Protein AF-A0A2N6UG00-F1 (afdb_monomer_lite)

Foldseek 3Di:
DQVLLCVVVVNDDCPCSVVLVVLLVVLFVVLQVVLQVQDPDGDPGDDPVCVVLSSQLSNVVVVVVVVCVVPDDDDDDPPPCPCPPSCVVPCVVSVVSGDPDPPPVDPDDDPPDD

Radius of gyration: 18.76 Å; chains: 1; bounding box: 50×26×62 Å

pLDDT: mean 81.76, std 20.27, range [35.19, 98.25]

Sequence (114 aa):
MLEQVKLLKGITDRAQDDLIKLIIADSESRILGYINAHKAEPLVDIPPDIEYILRDVAVVRFNRLNSEGANEDSEEGRAFKWKSGYLSEYEDILAGYFDPVEDLSKPGYLRVIF

Structure (mmCIF, N/CA/C/O backbone):
data_AF-A0A2N6UG00-F1
#
_entry.id   AF-A0A2N6UG00-F1
#
loop_
_atom_site.group_PDB
_atom_site.id
_atom_site.type_symbol
_atom_site.label_atom_id
_atom_site.label_alt_id
_atom_site.label_comp_id
_atom_site.label_asym_id
_atom_site.label_entity_id
_atom_site.label_seq_id
_atom_site.pdbx_PDB_ins_code
_atom_site.Cartn_x
_atom_site.Cartn_y
_atom_site.Cartn_z
_atom_site.occupancy
_atom_site.B_iso_or_equiv
_atom_site.auth_seq_id
_atom_site.auth_comp_id
_atom_site.auth_asym_id
_atom_site.auth_atom_id
_atom_site.pdbx_PDB_model_num
ATOM 1 N N . MET A 1 1 ? -9.992 -3.029 -1.304 1.00 95.75 1 MET A N 1
ATOM 2 C CA . MET A 1 1 ? -9.063 -2.440 -0.318 1.00 95.75 1 MET A CA 1
ATOM 3 C C . MET A 1 1 ? -9.711 -1.950 0.991 1.00 95.75 1 MET A C 1
ATOM 5 O O . MET A 1 1 ? -9.512 -2.613 1.998 1.00 95.75 1 MET A O 1
ATOM 9 N N . LEU A 1 2 ? -10.493 -0.854 1.032 1.00 97.75 2 LEU A N 1
ATOM 10 C CA . LEU A 1 2 ? -11.022 -0.267 2.293 1.00 97.75 2 LEU A CA 1
ATOM 11 C C . LEU A 1 2 ? -11.690 -1.289 3.234 1.00 97.75 2 LEU A C 1
ATOM 13 O O . LEU A 1 2 ? -11.289 -1.419 4.388 1.00 97.75 2 LEU A O 1
ATOM 17 N N . GLU A 1 3 ? -12.657 -2.055 2.727 1.00 98.00 3 GLU A N 1
ATOM 18 C CA . GLU A 1 3 ? -13.382 -3.054 3.528 1.00 98.00 3 GLU A CA 1
ATOM 19 C C . GLU A 1 3 ? -12.472 -4.166 4.072 1.00 98.00 3 GLU A C 1
ATOM 21 O O . GLU A 1 3 ? -12.688 -4.660 5.173 1.00 98.00 3 GLU A O 1
ATOM 26 N N . GLN A 1 4 ? -11.411 -4.533 3.345 1.00 98.00 4 GLN A N 1
ATOM 27 C CA . GLN A 1 4 ? -10.448 -5.540 3.805 1.00 98.00 4 GLN A CA 1
ATOM 28 C C . GLN A 1 4 ? -9.620 -5.011 4.979 1.00 98.00 4 GLN A C 1
ATOM 30 O O . GLN A 1 4 ? -9.420 -5.725 5.959 1.00 98.00 4 GLN A O 1
ATOM 35 N N . VAL A 1 5 ? -9.170 -3.753 4.907 1.00 97.62 5 VAL A N 1
ATOM 36 C CA . VAL A 1 5 ? -8.452 -3.106 6.014 1.00 97.62 5 VAL A CA 1
ATOM 37 C C . VAL A 1 5 ? -9.365 -3.003 7.237 1.00 97.62 5 VAL A C 1
ATOM 39 O O . VAL A 1 5 ? -8.965 -3.396 8.329 1.00 97.62 5 VAL A O 1
ATOM 42 N N . LYS A 1 6 ? -10.619 -2.568 7.060 1.00 97.81 6 LYS A N 1
ATOM 43 C CA . LYS A 1 6 ? -11.610 -2.494 8.147 1.00 97.81 6 LYS A CA 1
ATOM 44 C C . LYS A 1 6 ? -11.857 -3.849 8.800 1.00 97.81 6 LYS A C 1
ATOM 46 O O . LYS A 1 6 ? -11.824 -3.942 10.027 1.00 97.81 6 LYS A O 1
ATOM 51 N N . LEU A 1 7 ? -12.017 -4.897 7.992 1.00 97.88 7 LEU A N 1
ATOM 52 C CA . LEU A 1 7 ? -12.191 -6.267 8.466 1.00 97.88 7 LEU A CA 1
ATOM 53 C C . LEU A 1 7 ? -11.003 -6.724 9.326 1.00 97.88 7 LEU A C 1
ATOM 55 O O . LEU A 1 7 ? -11.208 -7.207 10.436 1.00 97.88 7 LEU A O 1
ATOM 59 N N . LEU A 1 8 ? -9.767 -6.506 8.865 1.00 96.69 8 LEU A N 1
ATOM 60 C CA . LEU A 1 8 ? -8.549 -6.851 9.616 1.00 96.69 8 LEU A CA 1
ATOM 61 C C . LEU A 1 8 ? -8.382 -6.035 10.906 1.00 96.69 8 LEU A C 1
ATOM 63 O O . LEU A 1 8 ? -7.706 -6.471 11.839 1.00 96.69 8 LEU A O 1
ATOM 67 N N . LYS A 1 9 ? -8.982 -4.843 10.967 1.00 94.38 9 LYS A N 1
ATOM 68 C CA . LYS A 1 9 ? -8.951 -3.966 12.140 1.00 94.38 9 LYS A CA 1
ATOM 69 C C . LYS A 1 9 ? -10.139 -4.136 13.085 1.00 94.38 9 LYS A C 1
ATOM 71 O O . LYS A 1 9 ? -10.114 -3.535 14.155 1.00 94.38 9 LYS A O 1
ATOM 76 N N . GLY A 1 10 ? -11.139 -4.940 12.724 1.00 96.00 10 GLY A N 1
ATOM 77 C CA . GLY A 1 10 ? -12.376 -5.076 13.497 1.00 96.00 10 GLY A CA 1
ATOM 78 C C . GLY A 1 10 ? -13.225 -3.799 13.518 1.00 96.00 10 GLY A C 1
ATOM 79 O O . GLY A 1 10 ? -13.985 -3.590 14.458 1.00 96.00 10 GLY A O 1
ATOM 80 N N . ILE A 1 11 ? -13.084 -2.931 12.511 1.00 95.75 11 ILE A N 1
ATOM 81 C CA . ILE A 1 11 ? -13.825 -1.667 12.402 1.00 95.75 11 ILE A CA 1
ATOM 82 C C . ILE A 1 11 ? -15.126 -1.927 11.645 1.00 95.75 11 ILE A C 1
ATOM 84 O O . ILE A 1 11 ? -15.103 -2.313 10.477 1.00 95.75 11 ILE A O 1
ATOM 88 N N . THR A 1 12 ? -16.263 -1.688 12.295 1.00 96.50 12 THR A N 1
ATOM 89 C CA . THR A 1 12 ? -17.595 -1.926 11.709 1.00 96.50 12 THR A CA 1
ATOM 90 C C . THR A 1 12 ? -18.326 -0.647 11.310 1.00 96.50 12 THR A C 1
ATOM 92 O O . THR A 1 12 ? -19.259 -0.6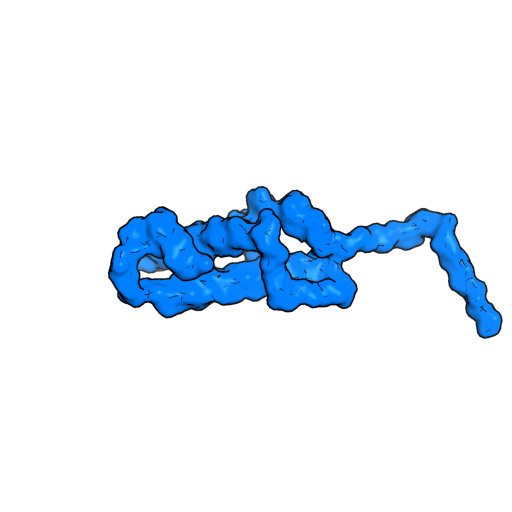98 10.511 1.00 96.50 12 THR A O 1
ATOM 95 N N . ASP A 1 13 ? -17.933 0.499 11.868 1.00 96.88 13 ASP A N 1
ATOM 96 C CA . ASP A 1 13 ? -18.511 1.803 11.542 1.00 96.88 13 ASP A CA 1
ATOM 97 C C . ASP A 1 13 ? -17.766 2.490 10.381 1.00 96.88 13 ASP A C 1
ATOM 99 O O . ASP A 1 13 ? -17.006 1.857 9.647 1.00 96.88 13 ASP A O 1
ATOM 103 N N . ARG A 1 14 ? -18.051 3.777 10.155 1.00 97.62 14 ARG A N 1
ATOM 104 C CA . ARG A 1 14 ? -17.454 4.594 9.085 1.00 97.62 14 ARG A CA 1
ATOM 105 C C . ARG A 1 14 ? -16.621 5.765 9.605 1.00 97.62 14 ARG A C 1
ATOM 107 O O . ARG A 1 14 ? -16.215 6.614 8.818 1.00 97.62 14 ARG A O 1
ATOM 114 N N . ALA A 1 15 ? -16.372 5.840 10.912 1.00 96.38 15 ALA A N 1
ATOM 115 C CA . ALA A 1 15 ? -15.755 7.003 11.549 1.00 96.38 15 ALA A CA 1
ATOM 116 C C . ALA A 1 15 ? -14.321 7.263 11.061 1.00 96.38 15 ALA A C 1
ATOM 118 O O . ALA A 1 15 ? -13.852 8.397 11.091 1.00 96.38 15 ALA A O 1
ATOM 119 N N . GLN A 1 16 ? -13.631 6.220 10.595 1.00 95.12 16 GLN A N 1
ATOM 120 C CA . GLN A 1 16 ? -12.239 6.284 10.146 1.00 95.12 16 GLN A CA 1
ATOM 121 C C . GLN A 1 16 ? -12.074 6.001 8.647 1.00 95.12 16 GLN A C 1
ATOM 123 O O . GLN A 1 16 ? -10.945 5.865 8.180 1.00 95.12 16 GLN A O 1
ATOM 128 N N . ASP A 1 17 ? -13.166 5.928 7.876 1.00 97.56 17 ASP A N 1
ATOM 129 C CA . ASP A 1 17 ? -13.112 5.558 6.455 1.00 97.56 17 ASP A CA 1
ATOM 130 C C . ASP A 1 17 ? -12.189 6.489 5.656 1.00 97.56 17 ASP A C 1
ATOM 132 O O . ASP A 1 17 ? -11.389 6.017 4.851 1.00 97.56 17 ASP A O 1
ATOM 136 N N . ASP A 1 18 ? -12.259 7.800 5.885 1.00 97.44 18 ASP A N 1
ATOM 137 C CA . ASP A 1 18 ? -11.457 8.769 5.130 1.00 97.44 18 ASP A CA 1
ATOM 138 C C . ASP A 1 18 ? -9.973 8.725 5.513 1.00 97.44 18 ASP A C 1
ATOM 140 O O . ASP A 1 18 ? -9.110 8.813 4.639 1.00 97.44 18 ASP A O 1
ATOM 144 N N . LEU A 1 19 ? -9.667 8.474 6.790 1.00 95.62 19 LEU A N 1
ATOM 145 C CA . LEU A 1 19 ? -8.297 8.224 7.238 1.00 95.62 19 LEU A CA 1
ATOM 146 C C . LEU A 1 19 ? -7.735 6.951 6.592 1.00 95.62 19 LEU A C 1
ATOM 148 O O . LEU A 1 19 ? -6.621 6.959 6.072 1.0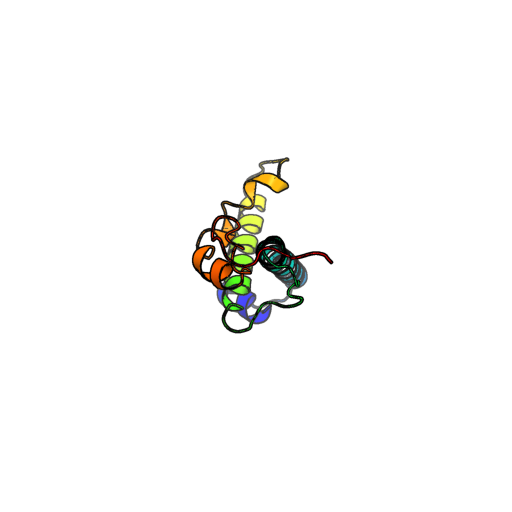0 95.62 19 LEU A O 1
ATOM 152 N N . ILE A 1 20 ? -8.505 5.860 6.593 1.00 96.94 20 ILE A N 1
ATOM 153 C CA . ILE A 1 20 ? -8.073 4.587 6.008 1.00 96.94 20 ILE A CA 1
ATOM 154 C C . ILE A 1 20 ? -7.865 4.737 4.496 1.00 96.94 20 ILE A C 1
ATOM 156 O O . ILE A 1 20 ? -6.852 4.270 3.978 1.00 96.94 20 ILE A O 1
ATOM 160 N N . LYS A 1 21 ? -8.765 5.429 3.783 1.00 98.25 21 LYS A N 1
ATOM 161 C CA . LYS A 1 21 ? -8.596 5.729 2.349 1.00 98.25 21 LYS A CA 1
ATOM 162 C C . LYS A 1 21 ? -7.324 6.528 2.078 1.00 98.25 21 LYS A C 1
ATOM 164 O O . LYS A 1 21 ? -6.593 6.180 1.156 1.00 98.25 21 LYS A O 1
ATOM 169 N N . LEU A 1 22 ? -7.040 7.555 2.881 1.00 96.62 22 LEU A N 1
ATOM 170 C CA . LEU A 1 22 ? -5.817 8.346 2.741 1.00 96.62 22 LEU A CA 1
ATOM 171 C C . LEU A 1 22 ? -4.568 7.481 2.955 1.00 96.62 22 LEU A C 1
ATOM 173 O O . LEU A 1 22 ? -3.629 7.538 2.167 1.00 96.62 22 LEU A O 1
ATOM 177 N N . ILE A 1 23 ? -4.575 6.625 3.980 1.00 95.19 23 ILE A N 1
ATOM 178 C CA . ILE A 1 23 ? -3.469 5.698 4.248 1.00 95.19 23 ILE A CA 1
ATOM 179 C C . ILE A 1 23 ? -3.268 4.730 3.082 1.00 95.19 23 ILE A C 1
ATOM 181 O O . ILE A 1 23 ? -2.122 4.480 2.710 1.00 95.19 23 ILE A O 1
ATOM 185 N N . ILE A 1 24 ? -4.346 4.198 2.500 1.00 97.44 24 ILE A N 1
ATOM 186 C CA . ILE A 1 24 ? -4.286 3.329 1.319 1.00 97.44 24 ILE A CA 1
ATOM 187 C C . ILE A 1 24 ? -3.648 4.082 0.145 1.00 97.44 24 ILE A C 1
ATOM 189 O O . ILE A 1 24 ? -2.625 3.628 -0.357 1.00 97.44 24 ILE A O 1
ATOM 193 N N . ALA A 1 25 ? -4.175 5.250 -0.231 1.00 97.12 25 ALA A N 1
ATOM 194 C CA . ALA A 1 25 ? -3.687 6.032 -1.373 1.00 97.12 25 ALA A CA 1
ATOM 195 C C . ALA A 1 25 ? -2.212 6.451 -1.226 1.00 97.12 25 ALA A C 1
ATOM 197 O O . ALA A 1 25 ? -1.413 6.342 -2.159 1.00 97.12 25 ALA A O 1
ATOM 198 N N . ASP A 1 26 ? -1.811 6.870 -0.024 1.00 94.56 26 ASP A N 1
ATOM 199 C CA . ASP A 1 26 ? -0.412 7.169 0.267 1.00 94.56 26 ASP A CA 1
ATOM 200 C C . ASP A 1 26 ? 0.467 5.915 0.160 1.00 94.56 26 ASP A C 1
ATOM 202 O O . ASP A 1 26 ? 1.617 6.001 -0.263 1.00 94.56 26 ASP A O 1
ATOM 206 N N . SER A 1 27 ? -0.023 4.762 0.631 1.00 94.81 27 SER A N 1
ATOM 207 C CA . SER A 1 27 ? 0.739 3.503 0.614 1.00 94.81 27 SER A CA 1
ATOM 208 C C . SER A 1 27 ? 0.930 3.011 -0.813 1.00 94.81 27 SER A C 1
ATOM 210 O O . SER A 1 27 ? 2.024 2.585 -1.164 1.00 94.81 27 SER A O 1
ATOM 212 N N . GLU A 1 28 ? -0.099 3.159 -1.641 1.00 96.69 28 GLU A N 1
ATOM 213 C CA . GLU A 1 28 ? -0.048 2.879 -3.069 1.00 96.69 28 GLU A CA 1
ATOM 214 C C . GLU A 1 28 ? 0.983 3.763 -3.768 1.00 96.69 28 GLU A C 1
ATOM 216 O O . GLU A 1 28 ? 1.923 3.251 -4.373 1.00 96.69 28 GLU A O 1
ATOM 221 N N . SER A 1 29 ? 0.895 5.082 -3.569 1.00 94.88 29 SER A N 1
ATOM 222 C CA . SER A 1 29 ? 1.855 6.045 -4.125 1.00 94.88 29 SER A CA 1
ATOM 223 C C . SER A 1 29 ? 3.300 5.719 -3.732 1.00 94.88 29 SER A C 1
ATOM 225 O O . SER A 1 29 ? 4.228 5.921 -4.512 1.00 94.8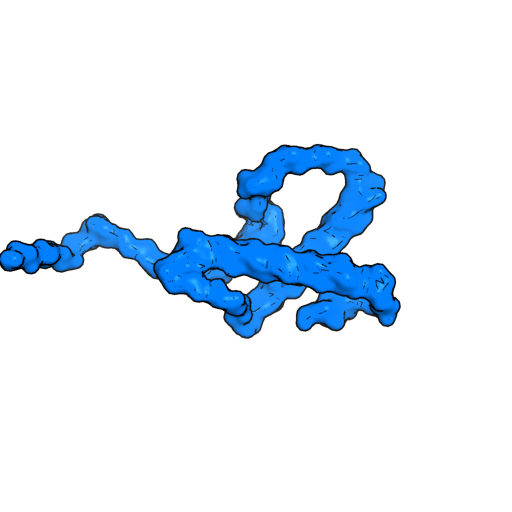8 29 SER A O 1
ATOM 227 N N . ARG A 1 30 ? 3.510 5.197 -2.519 1.00 91.25 30 ARG A N 1
ATOM 228 C CA . ARG A 1 30 ? 4.834 4.802 -2.018 1.00 91.25 30 ARG A CA 1
ATOM 229 C C . ARG A 1 30 ? 5.345 3.515 -2.649 1.00 91.25 30 ARG A C 1
ATOM 231 O O . ARG A 1 30 ? 6.517 3.473 -3.007 1.00 91.25 30 ARG A O 1
ATOM 238 N N . ILE A 1 31 ? 4.503 2.489 -2.772 1.00 94.75 31 ILE A N 1
ATOM 239 C CA . ILE A 1 31 ? 4.870 1.225 -3.427 1.00 94.75 31 ILE A CA 1
ATOM 240 C C . ILE A 1 31 ? 5.205 1.493 -4.895 1.00 94.75 31 ILE A C 1
ATOM 242 O O . ILE A 1 31 ? 6.276 1.105 -5.357 1.00 94.75 31 ILE A O 1
ATOM 246 N N . LEU A 1 32 ? 4.346 2.236 -5.598 1.00 95.75 32 LEU A N 1
ATOM 247 C CA . LEU A 1 32 ? 4.591 2.639 -6.981 1.00 95.75 32 LEU A CA 1
ATOM 248 C C . LEU A 1 32 ? 5.844 3.502 -7.098 1.00 95.75 32 LEU A C 1
ATOM 250 O O . LEU A 1 32 ? 6.670 3.247 -7.963 1.00 95.75 32 LEU A O 1
ATOM 254 N N . GLY A 1 33 ? 6.042 4.475 -6.206 1.00 93.62 33 GLY A N 1
ATOM 255 C CA . GLY A 1 33 ? 7.256 5.292 -6.186 1.00 93.62 33 GLY A CA 1
ATOM 256 C C . GLY A 1 33 ? 8.530 4.470 -5.977 1.00 93.62 33 GLY A C 1
ATOM 257 O O . GLY A 1 33 ? 9.543 4.747 -6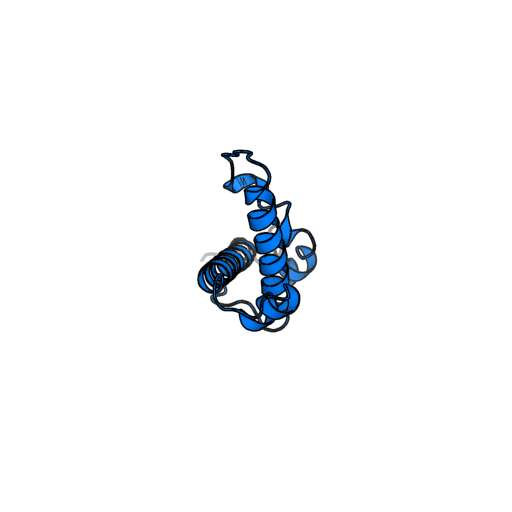.614 1.00 93.62 33 GLY A O 1
ATOM 258 N N . TYR A 1 34 ? 8.477 3.441 -5.127 1.00 92.62 34 TYR A N 1
ATOM 259 C CA . TYR A 1 34 ? 9.593 2.525 -4.901 1.00 92.62 34 TYR A CA 1
ATOM 260 C C . TYR A 1 34 ? 9.894 1.684 -6.144 1.00 92.62 34 TYR A C 1
ATOM 262 O O . TYR A 1 34 ? 11.037 1.662 -6.589 1.00 92.62 34 TYR A O 1
ATOM 270 N N . ILE A 1 35 ? 8.881 1.054 -6.747 1.00 93.75 35 ILE A N 1
ATOM 271 C CA . ILE A 1 35 ? 9.057 0.255 -7.968 1.00 93.75 35 ILE A CA 1
ATOM 27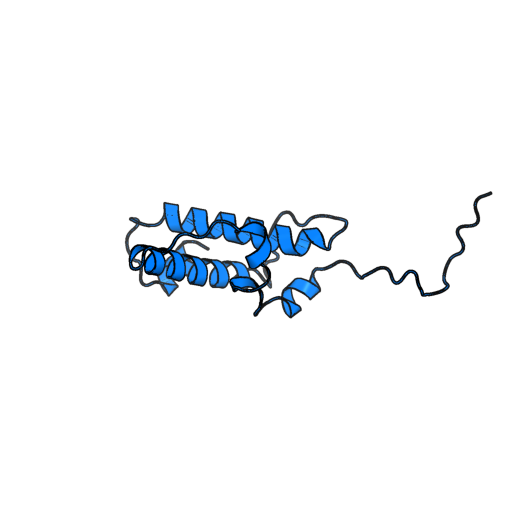2 C C . ILE A 1 35 ? 9.536 1.140 -9.125 1.00 93.75 35 ILE A C 1
ATOM 274 O O . ILE A 1 35 ? 10.533 0.834 -9.772 1.00 93.75 35 ILE A O 1
ATOM 278 N N . ASN A 1 36 ? 8.869 2.270 -9.358 1.00 94.56 36 ASN A N 1
ATOM 279 C CA . ASN A 1 36 ? 9.129 3.153 -10.495 1.00 94.56 36 ASN A CA 1
ATOM 280 C C . ASN A 1 36 ? 10.485 3.859 -10.416 1.00 94.56 36 ASN A C 1
ATOM 282 O O . ASN A 1 36 ? 11.004 4.271 -11.448 1.00 94.56 36 ASN A O 1
ATOM 286 N N . ALA A 1 37 ? 11.104 3.954 -9.235 1.00 91.69 37 ALA A N 1
ATOM 287 C CA . ALA A 1 37 ? 12.495 4.395 -9.116 1.00 91.69 37 ALA A CA 1
ATOM 288 C C . ALA A 1 37 ? 13.488 3.443 -9.817 1.00 91.69 37 ALA A C 1
ATOM 290 O O . ALA A 1 37 ? 14.624 3.831 -10.087 1.00 91.69 37 ALA A O 1
ATOM 291 N N . HIS A 1 38 ? 13.056 2.216 -10.115 1.00 91.81 38 HIS A N 1
ATOM 292 C CA . HIS A 1 38 ? 13.829 1.158 -10.758 1.00 91.81 38 HIS A CA 1
ATOM 293 C C . HIS A 1 38 ? 13.230 0.713 -12.105 1.00 91.81 38 HIS A C 1
ATOM 295 O O . HIS A 1 38 ? 13.594 -0.351 -12.606 1.00 91.81 38 HIS A O 1
ATOM 301 N N . LYS A 1 39 ? 12.323 1.504 -12.699 1.00 89.62 39 LYS A N 1
ATOM 302 C CA . LYS A 1 39 ? 11.732 1.228 -14.018 1.00 89.62 39 LYS A CA 1
ATOM 303 C C . LYS A 1 39 ? 11.958 2.375 -14.999 1.00 89.62 39 LYS A C 1
ATOM 305 O O . LYS A 1 39 ? 11.858 3.542 -14.634 1.00 89.62 39 LYS A O 1
ATOM 310 N N . ALA A 1 40 ? 12.209 2.036 -16.258 1.00 91.62 40 ALA A N 1
ATOM 311 C CA . ALA A 1 40 ? 12.231 2.959 -17.383 1.00 91.62 40 ALA A CA 1
ATOM 312 C C . ALA A 1 40 ? 10.811 3.411 -17.755 1.00 91.62 40 ALA A C 1
ATOM 314 O O . ALA A 1 40 ? 10.588 4.591 -18.023 1.00 91.62 40 ALA A O 1
ATOM 315 N N . GLU A 1 41 ? 9.848 2.485 -17.721 1.00 94.06 41 GLU A N 1
ATOM 316 C CA . GLU A 1 41 ? 8.424 2.775 -17.903 1.00 94.06 41 GLU A CA 1
ATOM 317 C C . GLU A 1 41 ? 7.679 2.646 -16.563 1.00 94.06 41 GLU A C 1
ATOM 319 O O . GLU A 1 41 ? 7.668 1.561 -15.968 1.00 94.06 41 GLU A O 1
ATOM 324 N N . PRO A 1 42 ? 7.070 3.732 -16.051 1.00 93.69 42 PRO A N 1
ATOM 325 C CA . PRO A 1 42 ? 6.437 3.717 -14.740 1.00 93.69 42 PRO A CA 1
ATOM 326 C C . PRO A 1 42 ? 5.143 2.897 -14.745 1.00 93.69 42 PRO A C 1
ATOM 328 O O . PRO A 1 42 ? 4.292 3.049 -15.622 1.00 93.69 42 PRO A O 1
ATOM 331 N N . LEU A 1 43 ? 4.955 2.086 -13.704 1.00 95.25 43 LEU A N 1
ATOM 332 C CA . LEU A 1 43 ? 3.661 1.505 -13.372 1.00 95.25 43 LEU A CA 1
ATOM 333 C C . LEU A 1 43 ? 2.714 2.600 -12.881 1.00 95.25 43 LEU A C 1
ATOM 335 O O . LEU A 1 43 ? 3.087 3.438 -12.056 1.00 95.25 43 LEU A O 1
ATOM 339 N N . VAL A 1 44 ? 1.481 2.560 -13.376 1.00 96.50 44 VAL A N 1
ATOM 340 C CA . VAL A 1 44 ? 0.392 3.449 -12.947 1.00 96.50 44 VAL A CA 1
ATOM 341 C C . VAL A 1 44 ? -0.443 2.855 -11.817 1.00 96.50 44 VAL A C 1
ATOM 343 O O . VAL A 1 44 ? -0.941 3.611 -10.993 1.00 96.50 44 VAL A O 1
ATOM 346 N N . ASP A 1 45 ? -0.519 1.526 -11.739 1.00 96.44 45 ASP A N 1
ATOM 347 C CA . ASP A 1 45 ? -1.311 0.784 -10.758 1.00 96.44 45 ASP A CA 1
ATOM 348 C C . ASP A 1 45 ? -0.502 -0.395 -10.200 1.00 96.44 45 ASP A C 1
ATOM 350 O O . ASP A 1 45 ? 0.415 -0.904 -10.857 1.00 96.44 45 ASP A O 1
ATOM 354 N N . ILE A 1 46 ? -0.839 -0.839 -8.985 1.00 96.81 46 ILE A N 1
ATOM 355 C CA . ILE A 1 46 ? -0.208 -2.010 -8.362 1.00 96.81 46 ILE A CA 1
ATOM 356 C C . ILE A 1 46 ? -0.730 -3.297 -9.027 1.00 96.81 46 ILE A C 1
ATOM 358 O O . ILE A 1 46 ? -1.944 -3.508 -9.074 1.00 96.81 46 ILE A O 1
ATOM 362 N N . PRO A 1 47 ? 0.158 -4.188 -9.503 1.00 96.88 47 PRO A N 1
ATOM 363 C CA . PRO A 1 47 ? -0.233 -5.467 -10.089 1.00 96.88 47 PRO A CA 1
ATOM 364 C C . PRO A 1 47 ? -1.044 -6.359 -9.123 1.00 96.88 47 PRO A C 1
ATOM 366 O O . PRO A 1 47 ? -0.726 -6.416 -7.930 1.00 96.88 47 PRO A O 1
ATOM 369 N N . PRO A 1 48 ? -2.079 -7.082 -9.604 1.00 96.56 48 PRO A N 1
ATOM 370 C CA . PRO A 1 48 ? -3.000 -7.830 -8.736 1.00 96.56 48 PRO A CA 1
ATOM 371 C C . PRO A 1 48 ? -2.345 -8.902 -7.856 1.00 96.56 48 PRO A C 1
ATOM 373 O O . PRO A 1 48 ? -2.789 -9.158 -6.739 1.00 96.56 48 PRO A O 1
ATOM 376 N N . ASP A 1 49 ? -1.286 -9.539 -8.342 1.00 96.56 49 ASP A N 1
ATOM 377 C CA . ASP A 1 49 ? -0.541 -10.579 -7.634 1.00 96.56 49 ASP A CA 1
ATOM 378 C C . ASP A 1 49 ? 0.277 -10.035 -6.456 1.00 96.56 49 ASP A C 1
ATOM 380 O O . ASP A 1 49 ? 0.615 -10.815 -5.569 1.00 96.56 49 ASP A O 1
ATOM 384 N N . ILE A 1 50 ? 0.511 -8.718 -6.385 1.00 97.06 50 ILE A N 1
ATOM 385 C CA . ILE A 1 50 ? 1.124 -8.041 -5.233 1.00 97.06 50 ILE A CA 1
ATOM 386 C C . ILE A 1 50 ? 0.198 -7.041 -4.524 1.00 97.06 50 ILE A C 1
ATOM 388 O O . ILE A 1 50 ? 0.624 -6.355 -3.593 1.00 97.06 50 ILE A O 1
ATOM 392 N N . GLU A 1 51 ? -1.092 -6.984 -4.876 1.00 96.88 51 GLU A N 1
ATOM 393 C CA . GLU A 1 51 ? -2.071 -6.083 -4.239 1.00 96.88 51 GLU A CA 1
ATOM 394 C C . GLU A 1 51 ? -2.181 -6.323 -2.718 1.00 96.88 51 GLU A C 1
ATOM 396 O O . GLU A 1 51 ? -2.461 -5.413 -1.934 1.00 96.88 51 GLU A O 1
ATOM 401 N N . TYR A 1 52 ? -1.899 -7.546 -2.258 1.00 96.94 52 TYR A N 1
ATOM 402 C CA . TYR A 1 52 ? -1.884 -7.876 -0.833 1.00 96.94 52 TYR A CA 1
ATOM 403 C C . TYR A 1 52 ? -0.843 -7.066 -0.040 1.00 96.94 52 TYR A C 1
ATOM 405 O O . TYR A 1 52 ? -1.082 -6.766 1.129 1.00 96.94 52 TYR A O 1
ATOM 413 N N . ILE A 1 53 ? 0.261 -6.654 -0.674 1.00 96.88 53 ILE A N 1
ATOM 414 C CA . ILE A 1 53 ? 1.302 -5.827 -0.052 1.00 96.88 53 ILE A CA 1
ATOM 415 C C . ILE A 1 53 ? 0.728 -4.453 0.302 1.00 96.88 53 ILE A C 1
ATOM 417 O O . ILE A 1 53 ? 0.943 -3.956 1.406 1.00 96.88 53 ILE A O 1
ATOM 421 N N . LEU A 1 54 ? -0.076 -3.860 -0.588 1.00 97.62 54 LEU A N 1
ATOM 422 C CA . LEU A 1 54 ? -0.764 -2.595 -0.318 1.00 97.62 54 LEU A CA 1
ATOM 423 C C . LEU A 1 54 ? -1.667 -2.704 0.916 1.00 97.62 54 LEU A C 1
ATOM 425 O O . LEU A 1 54 ? -1.641 -1.827 1.784 1.00 97.62 54 LEU A O 1
ATOM 429 N N . ARG A 1 55 ? -2.441 -3.790 1.018 1.00 97.31 55 ARG A N 1
ATOM 430 C CA . ARG A 1 55 ? -3.307 -4.047 2.177 1.00 97.31 55 ARG A CA 1
ATOM 431 C C . ARG A 1 55 ? -2.494 -4.126 3.466 1.00 97.31 55 ARG A C 1
ATOM 433 O O . ARG A 1 55 ? -2.851 -3.473 4.446 1.00 97.31 55 ARG A O 1
ATOM 440 N N . ASP A 1 56 ? -1.428 -4.915 3.471 1.00 96.12 56 ASP A N 1
ATOM 441 C CA . ASP A 1 56 ? -0.633 -5.165 4.671 1.00 96.12 56 ASP A CA 1
ATOM 442 C C . ASP A 1 56 ? 0.090 -3.885 5.128 1.00 96.12 56 ASP A C 1
ATOM 444 O O . ASP A 1 56 ? -0.013 -3.491 6.293 1.00 96.12 56 ASP A O 1
ATOM 448 N N . VAL A 1 57 ? 0.701 -3.147 4.195 1.00 94.75 57 VAL A N 1
ATOM 449 C CA . VAL A 1 57 ? 1.319 -1.837 4.461 1.00 94.75 57 VAL A CA 1
ATOM 450 C C . VAL A 1 57 ? 0.296 -0.843 5.015 1.00 94.75 57 VAL A C 1
ATOM 452 O O . VAL A 1 57 ? 0.588 -0.134 5.984 1.00 94.75 57 VAL A O 1
ATOM 455 N N . ALA A 1 58 ? -0.915 -0.795 4.451 1.00 95.69 58 ALA A N 1
ATOM 456 C CA . ALA A 1 58 ? -1.976 0.081 4.939 1.00 95.69 58 ALA A CA 1
ATOM 457 C C . ALA A 1 58 ? -2.393 -0.268 6.380 1.00 95.69 58 ALA A C 1
ATOM 459 O O . ALA A 1 58 ? -2.553 0.632 7.207 1.00 95.69 58 ALA A O 1
ATOM 460 N N . VAL A 1 59 ? -2.503 -1.560 6.713 1.00 95.38 59 VAL A N 1
ATOM 461 C CA . VAL A 1 59 ? -2.809 -2.034 8.074 1.00 95.38 59 VAL A CA 1
ATOM 462 C C . VAL A 1 59 ? -1.714 -1.633 9.063 1.00 95.38 59 VAL A C 1
ATOM 464 O O . VAL A 1 59 ? -2.024 -1.108 10.136 1.00 95.38 59 VAL A O 1
ATOM 467 N N . VAL A 1 60 ? -0.439 -1.835 8.718 1.00 92.62 60 VAL A N 1
ATOM 468 C CA . VAL A 1 60 ? 0.681 -1.483 9.605 1.00 92.62 60 VAL A CA 1
ATOM 469 C C . VAL A 1 60 ? 0.752 0.031 9.827 1.00 92.62 60 VAL A C 1
ATOM 471 O O . VAL A 1 60 ? 0.895 0.482 10.966 1.00 92.62 60 VAL A O 1
ATOM 474 N N . ARG A 1 61 ? 0.583 0.836 8.770 1.00 90.81 61 ARG A N 1
ATOM 475 C CA . ARG A 1 61 ? 0.573 2.305 8.881 1.00 90.81 61 ARG A CA 1
ATOM 476 C C . ARG A 1 61 ? -0.600 2.824 9.704 1.00 90.81 61 ARG A C 1
ATOM 478 O O . ARG A 1 61 ? -0.410 3.736 10.505 1.00 90.81 61 ARG A O 1
ATOM 485 N N . PHE A 1 62 ? -1.781 2.233 9.545 1.00 92.31 62 PHE A N 1
ATOM 486 C CA . PHE A 1 62 ? -2.941 2.562 10.368 1.00 92.31 62 PHE A CA 1
ATOM 487 C C . PHE A 1 62 ? -2.687 2.268 11.852 1.00 92.31 62 PHE A C 1
ATOM 489 O O . PHE A 1 62 ? -2.960 3.119 12.698 1.00 92.31 62 PHE A O 1
ATOM 496 N N . ASN A 1 63 ? -2.093 1.112 12.175 1.00 90.00 63 ASN A N 1
ATOM 497 C CA . ASN A 1 63 ? -1.740 0.771 13.556 1.00 90.00 63 ASN A CA 1
ATOM 498 C C . ASN A 1 63 ? -0.776 1.787 14.161 1.00 90.00 63 ASN A C 1
ATOM 500 O O . ASN A 1 63 ? -1.012 2.262 15.268 1.00 90.00 63 ASN A O 1
ATOM 504 N N . ARG A 1 64 ? 0.286 2.140 13.428 1.00 86.06 64 ARG A N 1
ATOM 505 C CA . ARG A 1 64 ? 1.301 3.065 13.929 1.00 86.06 64 ARG A CA 1
ATOM 506 C C . ARG A 1 64 ? 0.740 4.459 14.179 1.00 86.06 64 ARG A C 1
ATOM 508 O O . ARG A 1 64 ? 0.988 4.994 15.247 1.00 86.06 64 ARG A O 1
ATOM 515 N N . LEU A 1 65 ? -0.057 5.009 13.262 1.00 83.44 65 LEU A N 1
ATOM 516 C CA . LEU A 1 65 ? -0.699 6.315 13.465 1.00 83.44 65 LEU A CA 1
ATOM 517 C C . LEU A 1 65 ? -1.610 6.319 14.700 1.00 83.44 65 LEU A C 1
ATOM 519 O O . LEU A 1 65 ? -1.638 7.289 15.452 1.00 83.44 65 LEU A O 1
ATOM 523 N N . ASN A 1 66 ? -2.321 5.216 14.941 1.00 76.19 66 ASN A N 1
ATOM 524 C CA . ASN A 1 66 ? -3.177 5.080 16.117 1.00 76.19 66 ASN A CA 1
ATOM 525 C C . ASN A 1 66 ? -2.368 4.885 17.419 1.00 76.19 66 ASN A C 1
ATOM 527 O O . ASN A 1 66 ? -2.836 5.245 18.494 1.00 76.19 66 ASN A O 1
ATOM 531 N N . SER A 1 67 ? -1.149 4.337 17.337 1.00 70.81 67 SER A N 1
ATOM 532 C CA . SER A 1 67 ? -0.205 4.247 18.462 1.00 70.81 67 SER A CA 1
ATOM 533 C C . SER A 1 67 ? 0.557 5.555 18.723 1.00 70.81 67 SER A C 1
ATOM 535 O O . SER A 1 67 ? 0.834 5.863 19.877 1.00 70.81 67 SER A O 1
ATOM 537 N N . GLU A 1 68 ? 0.866 6.340 17.689 1.00 63.84 68 GLU A N 1
ATOM 538 C CA . GLU A 1 68 ? 1.501 7.667 17.789 1.00 63.84 68 GLU A CA 1
ATOM 539 C C . GLU A 1 68 ? 0.533 8.713 18.367 1.00 63.84 68 GLU A C 1
ATOM 541 O O . GLU A 1 68 ? 0.945 9.593 19.110 1.00 63.84 68 GLU A O 1
ATOM 546 N N . GLY A 1 69 ? -0.779 8.567 18.154 1.00 53.16 69 GLY A N 1
ATOM 547 C CA . GLY A 1 69 ? -1.786 9.345 18.891 1.00 53.16 69 GLY A CA 1
ATOM 548 C C . GLY A 1 69 ? -1.807 9.086 20.409 1.00 53.16 69 GLY A C 1
ATOM 549 O O . GLY A 1 69 ? -2.448 9.841 21.137 1.00 53.16 69 GLY A O 1
ATOM 550 N N . ALA A 1 70 ? -1.122 8.038 20.890 1.00 51.34 70 ALA A N 1
ATOM 551 C CA . ALA A 1 70 ? -0.997 7.690 22.308 1.00 51.34 70 ALA A CA 1
ATOM 552 C C . ALA A 1 70 ? 0.397 7.978 22.901 1.00 51.34 70 ALA A C 1
ATOM 554 O O . ALA A 1 70 ? 0.543 7.935 24.119 1.00 51.34 70 ALA A O 1
ATOM 555 N N . ASN A 1 71 ? 1.401 8.289 22.075 1.00 43.25 71 ASN A N 1
ATOM 556 C CA . ASN A 1 71 ? 2.732 8.718 22.503 1.00 43.25 71 ASN A CA 1
ATOM 557 C C . ASN A 1 71 ? 3.204 9.832 21.560 1.00 43.25 71 ASN A C 1
ATOM 559 O O . ASN A 1 71 ? 3.532 9.563 20.405 1.00 43.25 71 ASN A O 1
ATOM 563 N N . GLU A 1 72 ? 3.220 11.070 22.057 1.00 48.69 72 GLU A N 1
ATOM 564 C CA . GLU A 1 72 ? 3.842 12.199 21.366 1.00 48.69 72 GLU A CA 1
ATOM 565 C C . GLU A 1 72 ? 5.323 11.887 21.144 1.00 48.69 72 GLU A C 1
ATOM 567 O O . GLU A 1 72 ? 6.068 11.778 22.110 1.00 48.69 72 GLU A O 1
ATOM 572 N N . ASP A 1 73 ? 5.758 11.768 19.891 1.00 38.12 73 ASP A N 1
ATOM 573 C CA . ASP A 1 73 ? 7.116 12.162 19.540 1.00 38.12 73 ASP A CA 1
ATOM 574 C C . ASP A 1 73 ? 7.216 12.578 18.068 1.00 38.12 73 ASP A C 1
ATOM 576 O O . ASP A 1 73 ? 6.879 11.854 17.127 1.00 38.12 73 ASP A O 1
ATOM 580 N N . SER A 1 74 ? 7.662 13.824 17.917 1.00 55.62 74 SER A N 1
ATOM 581 C CA . SER A 1 74 ? 8.114 14.485 16.693 1.00 55.62 74 SER A CA 1
ATOM 582 C C . SER A 1 74 ? 9.141 13.620 15.975 1.00 55.62 74 SER A C 1
ATOM 584 O O . SER A 1 74 ? 10.032 13.166 16.669 1.00 55.62 74 SER A O 1
ATOM 586 N N . GLU A 1 75 ? 9.147 13.544 14.634 1.00 43.56 75 GLU A N 1
ATOM 587 C CA . GLU A 1 75 ? 10.416 13.574 13.879 1.00 43.56 75 GLU A CA 1
ATOM 588 C C . GLU A 1 75 ? 10.250 14.096 12.436 1.00 43.56 75 GLU A C 1
ATOM 590 O O . GLU A 1 75 ? 9.629 13.497 11.546 1.00 43.56 75 GLU A O 1
ATOM 595 N N . GLU A 1 76 ? 10.882 15.247 12.209 1.00 41.94 76 GLU A N 1
ATOM 596 C CA . GLU A 1 76 ? 11.402 15.704 10.926 1.00 41.94 76 GLU A CA 1
ATOM 597 C C . GLU A 1 76 ? 12.421 14.687 10.375 1.00 41.94 76 GLU A C 1
ATOM 599 O O . GLU A 1 76 ? 13.168 14.066 11.122 1.00 41.94 76 GLU A O 1
ATOM 604 N N . GLY A 1 77 ? 12.466 14.499 9.050 1.00 44.81 77 GLY A N 1
ATOM 605 C CA . GLY A 1 77 ? 13.407 13.560 8.405 1.00 44.81 77 GLY A CA 1
ATOM 606 C C . GLY A 1 77 ? 12.757 12.423 7.610 1.00 44.81 77 GLY A C 1
ATOM 607 O O . GLY A 1 77 ? 13.407 11.437 7.261 1.00 44.81 77 GLY A O 1
ATOM 608 N N . ARG A 1 78 ? 11.468 12.570 7.290 1.00 46.69 78 ARG A N 1
ATOM 609 C CA . ARG A 1 78 ? 10.626 11.566 6.629 1.00 46.69 78 ARG A CA 1
ATOM 610 C C . ARG A 1 78 ? 11.285 10.887 5.419 1.00 46.69 78 ARG A C 1
ATOM 612 O O . ARG A 1 78 ? 11.270 9.668 5.361 1.00 46.69 78 ARG A O 1
ATOM 619 N N . ALA A 1 79 ? 11.916 11.622 4.503 1.00 44.34 79 ALA A N 1
ATOM 620 C CA . ALA A 1 79 ? 12.359 11.080 3.213 1.00 44.34 79 ALA A CA 1
ATOM 621 C C . ALA A 1 79 ? 13.395 9.932 3.283 1.00 44.34 79 ALA A C 1
ATOM 623 O O . ALA A 1 79 ? 13.378 9.069 2.409 1.00 44.34 79 ALA A O 1
ATOM 624 N N . PHE A 1 80 ? 14.262 9.887 4.305 1.00 35.19 80 PHE A N 1
ATOM 625 C CA . PHE A 1 80 ? 15.409 8.961 4.338 1.00 35.19 80 PHE A CA 1
ATOM 626 C C . PHE A 1 80 ? 15.158 7.667 5.144 1.00 35.19 80 PHE A C 1
ATOM 628 O O . PHE A 1 80 ? 15.778 6.644 4.867 1.00 35.19 80 PHE A O 1
ATOM 635 N N . LYS A 1 81 ? 14.209 7.663 6.099 1.00 45.25 81 LYS A N 1
ATOM 636 C CA . LYS A 1 81 ? 13.846 6.473 6.910 1.00 45.25 81 LYS A CA 1
ATOM 637 C C . LYS A 1 81 ? 12.859 5.514 6.218 1.00 45.25 81 LYS A C 1
ATOM 639 O O . LYS A 1 81 ? 12.608 4.422 6.724 1.00 45.25 81 LYS A O 1
ATOM 644 N N . TRP A 1 82 ? 12.290 5.882 5.065 1.00 51.66 82 TRP A N 1
ATOM 645 C CA . TRP A 1 82 ? 11.253 5.075 4.399 1.00 51.66 82 TRP A CA 1
ATOM 646 C C . TRP A 1 82 ? 11.740 3.730 3.870 1.00 51.66 82 TRP A C 1
ATOM 648 O O . TRP A 1 82 ? 10.945 2.797 3.791 1.00 51.66 82 TRP A O 1
ATOM 658 N N . LYS A 1 83 ? 13.038 3.621 3.575 1.00 47.72 83 LYS A N 1
ATOM 659 C CA . LYS A 1 83 ? 13.662 2.392 3.080 1.00 47.72 83 LYS A CA 1
ATOM 660 C C . LYS A 1 83 ? 13.678 1.244 4.104 1.00 47.72 83 LYS A C 1
ATOM 662 O O . LYS A 1 83 ? 14.104 0.164 3.755 1.00 47.72 83 LYS A O 1
ATOM 667 N N . SER A 1 84 ? 13.255 1.452 5.360 1.00 53.00 84 SER A N 1
ATOM 668 C CA . SER A 1 84 ? 13.537 0.488 6.441 1.00 53.00 84 SER A CA 1
ATOM 669 C C . SER A 1 84 ? 12.322 -0.016 7.240 1.00 53.00 84 SER A C 1
ATOM 671 O O . SER A 1 84 ? 12.512 -0.823 8.143 1.00 53.00 84 SER A O 1
ATOM 673 N N . GLY A 1 85 ? 11.096 0.449 6.977 1.00 67.56 85 GLY A N 1
ATOM 674 C CA . GLY A 1 85 ? 9.952 0.168 7.864 1.00 67.56 85 GLY A CA 1
ATOM 675 C C . GLY A 1 85 ? 8.946 -0.861 7.350 1.00 67.56 85 GLY A C 1
ATOM 676 O O . GLY A 1 85 ? 8.839 -1.957 7.876 1.00 67.56 85 GLY A O 1
ATOM 677 N N . TYR A 1 86 ? 8.137 -0.450 6.372 1.00 78.69 86 TYR A N 1
ATOM 678 C CA . TYR A 1 86 ? 6.919 -1.178 5.979 1.00 78.69 86 TYR A CA 1
ATOM 679 C C . TYR A 1 86 ? 7.072 -1.991 4.698 1.00 78.69 86 TYR A C 1
ATOM 681 O O . TYR A 1 86 ? 6.227 -2.826 4.408 1.00 78.69 86 TYR A O 1
ATOM 689 N N . LEU A 1 87 ? 8.104 -1.694 3.905 1.00 85.44 87 LEU A N 1
ATOM 690 C CA . LEU A 1 87 ? 8.384 -2.374 2.639 1.00 85.44 87 LEU A CA 1
ATOM 691 C C . LEU A 1 87 ? 9.528 -3.382 2.756 1.00 85.44 87 LEU A C 1
ATOM 693 O O . LEU A 1 87 ? 9.704 -4.171 1.839 1.00 85.44 87 LEU A O 1
ATOM 697 N N . SER A 1 88 ? 10.268 -3.377 3.870 1.00 86.94 88 SER A N 1
ATOM 698 C CA . SER A 1 88 ? 11.447 -4.225 4.096 1.00 86.94 88 SER A CA 1
ATOM 699 C C . SER A 1 88 ? 11.139 -5.713 3.919 1.00 86.94 88 SER A C 1
ATOM 701 O O . SER A 1 88 ? 11.905 -6.433 3.294 1.00 86.94 88 SER A O 1
ATOM 703 N N . GLU A 1 89 ? 9.987 -6.166 4.414 1.00 89.50 89 GLU A N 1
ATOM 704 C CA . GLU A 1 89 ? 9.532 -7.560 4.297 1.00 89.50 89 GLU A CA 1
ATOM 705 C C . GLU A 1 89 ? 9.156 -7.960 2.860 1.00 89.50 89 GLU A C 1
ATOM 707 O O . GLU A 1 89 ? 9.002 -9.141 2.557 1.00 89.50 89 GLU A O 1
ATOM 712 N N . TYR A 1 90 ? 9.009 -6.978 1.972 1.00 94.06 90 TYR A N 1
ATOM 713 C CA . TYR A 1 90 ? 8.520 -7.151 0.611 1.00 94.06 90 TYR A CA 1
ATOM 714 C C . TYR A 1 90 ? 9.559 -6.794 -0.454 1.00 94.06 90 TYR A C 1
ATOM 716 O O . TYR A 1 90 ? 9.254 -6.925 -1.637 1.00 94.06 90 TYR A O 1
ATOM 724 N N . GLU A 1 91 ? 10.763 -6.353 -0.076 1.00 91.44 91 GLU A N 1
ATOM 725 C CA . GLU A 1 91 ? 11.767 -5.859 -1.029 1.00 91.44 91 GLU A CA 1
ATOM 726 C C . GLU A 1 91 ? 12.092 -6.886 -2.113 1.00 91.44 91 GLU A C 1
ATOM 728 O O . GLU A 1 91 ? 12.085 -6.529 -3.286 1.00 91.44 91 GLU A O 1
ATOM 733 N N . ASP A 1 92 ? 12.272 -8.159 -1.753 1.00 92.69 92 ASP A N 1
ATOM 734 C CA . ASP A 1 92 ? 12.568 -9.229 -2.717 1.00 92.69 92 ASP A CA 1
ATOM 735 C C . ASP A 1 92 ? 11.435 -9.437 -3.736 1.00 92.69 92 ASP A C 1
ATOM 737 O O . ASP A 1 92 ? 11.679 -9.709 -4.911 1.00 92.69 92 ASP A O 1
ATOM 741 N N . ILE A 1 93 ? 10.183 -9.284 -3.300 1.00 95.81 93 ILE A N 1
ATOM 742 C CA . ILE A 1 93 ? 9.000 -9.446 -4.156 1.00 95.81 93 ILE A CA 1
ATOM 743 C C . ILE A 1 93 ? 8.851 -8.228 -5.068 1.00 95.81 93 ILE A C 1
ATOM 745 O O . ILE A 1 93 ? 8.644 -8.369 -6.273 1.00 95.81 93 ILE A O 1
ATOM 749 N N . LEU A 1 94 ? 9.004 -7.026 -4.507 1.00 94.50 94 LEU A N 1
ATOM 750 C CA . LEU A 1 94 ? 8.953 -5.767 -5.248 1.00 94.50 94 LEU A CA 1
ATOM 751 C C . LEU A 1 94 ? 10.107 -5.660 -6.254 1.00 94.50 94 LEU A C 1
ATOM 753 O O . LEU A 1 94 ? 9.908 -5.135 -7.347 1.00 94.50 94 LEU A O 1
ATOM 757 N N . ALA A 1 95 ? 11.278 -6.216 -5.936 1.00 93.06 95 ALA A N 1
ATOM 758 C CA . ALA A 1 95 ? 12.414 -6.291 -6.848 1.00 93.06 95 ALA A CA 1
ATOM 759 C C . ALA A 1 95 ? 12.119 -7.127 -8.101 1.00 93.06 95 ALA A C 1
ATOM 761 O O . ALA A 1 95 ? 12.697 -6.870 -9.155 1.00 93.06 95 ALA A O 1
ATOM 762 N N . GLY A 1 96 ? 11.160 -8.058 -8.032 1.00 94.50 96 GLY A N 1
ATOM 763 C CA . GLY A 1 96 ? 10.643 -8.777 -9.200 1.00 94.50 96 GLY A CA 1
ATOM 764 C C . GLY A 1 96 ? 9.988 -7.877 -10.257 1.00 94.50 96 GLY A C 1
ATOM 765 O O . GLY A 1 96 ? 9.795 -8.315 -11.389 1.00 94.50 96 GLY A O 1
ATOM 766 N N . TYR A 1 97 ? 9.679 -6.622 -9.915 1.00 94.56 97 TYR A N 1
ATOM 767 C CA . TYR A 1 97 ? 9.075 -5.629 -10.807 1.00 94.56 97 TYR A CA 1
ATOM 768 C C . TYR A 1 97 ? 10.063 -4.607 -11.369 1.00 94.56 97 TYR A C 1
ATOM 770 O O . TYR A 1 97 ? 9.674 -3.762 -12.188 1.00 94.56 97 TYR A O 1
ATOM 778 N N . PHE A 1 98 ? 11.321 -4.661 -10.936 1.00 93.94 98 PHE A N 1
ATOM 779 C CA . PHE A 1 98 ? 12.362 -3.762 -11.413 1.00 93.94 98 PHE A CA 1
ATOM 780 C C . PHE A 1 98 ? 12.766 -4.129 -12.834 1.00 93.94 98 PHE A C 1
ATOM 782 O O . PHE A 1 98 ? 12.700 -5.291 -13.242 1.00 93.94 98 PHE A O 1
ATOM 789 N N . ASP A 1 99 ? 13.214 -3.134 -13.590 1.00 91.00 99 ASP A N 1
ATOM 790 C CA . ASP A 1 99 ? 13.853 -3.427 -14.860 1.00 91.00 99 ASP A CA 1
ATOM 791 C C . ASP A 1 99 ? 15.218 -4.078 -14.593 1.00 91.00 99 ASP A C 1
ATOM 793 O O . ASP A 1 99 ? 15.886 -3.755 -13.601 1.00 91.00 99 ASP A O 1
ATOM 797 N N . PRO A 1 100 ? 15.649 -5.022 -15.446 1.00 84.75 100 PRO A N 1
ATOM 798 C CA . PRO A 1 100 ? 16.955 -5.634 -15.293 1.00 84.75 100 PRO A CA 1
ATOM 799 C C . PRO A 1 100 ? 18.022 -4.542 -15.307 1.00 84.75 100 PRO A C 1
ATOM 801 O O . PRO A 1 100 ? 18.049 -3.697 -16.201 1.00 84.75 100 PRO A O 1
ATOM 804 N N . VAL A 1 101 ? 18.917 -4.573 -14.319 1.00 76.19 101 VAL A N 1
ATOM 805 C CA . VAL A 1 101 ? 20.070 -3.674 -14.305 1.00 76.19 101 VAL A CA 1
ATOM 806 C C . VAL A 1 101 ? 20.887 -3.980 -15.554 1.00 76.19 101 VAL A C 1
ATOM 808 O O . VAL A 1 101 ? 21.413 -5.086 -15.702 1.00 76.19 101 VAL A O 1
ATOM 811 N N . GLU A 1 102 ? 20.949 -3.019 -16.472 1.00 65.62 102 GLU A N 1
ATOM 812 C CA . GLU A 1 102 ? 21.748 -3.143 -17.681 1.00 65.62 102 GLU A CA 1
ATOM 813 C C . GLU A 1 102 ? 23.219 -3.236 -17.257 1.00 65.62 102 GLU A C 1
ATOM 815 O O . GLU A 1 102 ? 23.837 -2.267 -16.811 1.00 65.62 102 GLU A O 1
ATOM 820 N N . ASP A 1 103 ? 23.764 -4.450 -17.296 1.00 60.38 103 ASP A N 1
ATOM 821 C CA . ASP A 1 103 ? 25.147 -4.712 -16.926 1.00 60.38 103 ASP A CA 1
ATOM 822 C C . ASP A 1 103 ? 26.069 -4.204 -18.041 1.00 60.38 103 ASP A C 1
ATOM 824 O O . ASP A 1 103 ? 26.447 -4.941 -18.955 1.00 60.38 103 ASP A O 1
ATOM 828 N N . LEU A 1 104 ? 26.438 -2.925 -17.944 1.00 58.75 104 LEU A N 1
ATOM 829 C CA . LEU A 1 104 ? 27.365 -2.249 -18.855 1.00 58.75 104 LEU A CA 1
ATOM 830 C C . LEU A 1 104 ? 28.773 -2.884 -18.877 1.00 58.75 104 LEU A C 1
ATOM 832 O O . LEU A 1 104 ? 29.611 -2.464 -19.673 1.00 58.75 104 LEU A O 1
ATOM 836 N N . SER A 1 105 ? 29.063 -3.880 -18.024 1.00 57.22 105 SER A N 1
ATOM 837 C CA . SER A 1 105 ? 30.334 -4.615 -18.027 1.00 57.22 105 SER A CA 1
ATOM 838 C 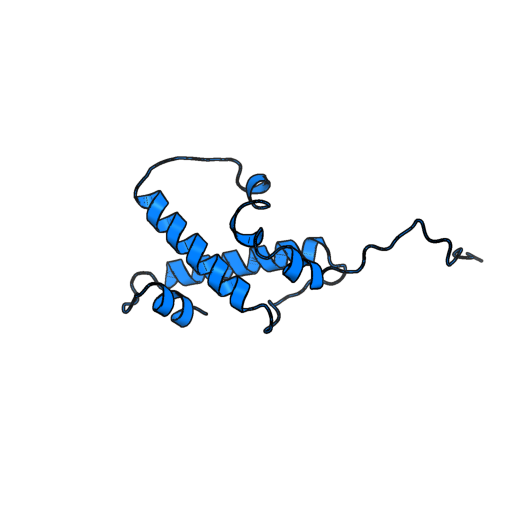C . SER A 1 105 ? 30.354 -5.826 -18.971 1.00 57.22 105 SER A C 1
ATOM 840 O O . SER A 1 105 ? 31.428 -6.376 -19.233 1.00 57.22 105 SER A O 1
ATOM 842 N N . LYS A 1 106 ? 29.209 -6.227 -19.547 1.00 52.22 106 LYS A N 1
ATOM 843 C CA . LYS A 1 106 ? 29.156 -7.300 -20.552 1.00 52.22 106 LYS A CA 1
ATOM 844 C C . LYS A 1 106 ? 29.527 -6.754 -21.939 1.00 52.22 106 LYS A C 1
ATOM 846 O O . LYS A 1 106 ? 28.818 -5.897 -22.462 1.00 52.22 106 LYS A O 1
ATOM 851 N N . PRO A 1 107 ? 30.602 -7.247 -22.586 1.00 49.41 107 PRO A N 1
ATOM 852 C CA . PRO A 1 107 ? 31.009 -6.766 -23.900 1.00 49.41 107 PRO A CA 1
ATOM 853 C C . PRO A 1 107 ? 30.070 -7.343 -24.967 1.00 49.41 107 PRO A C 1
ATOM 855 O O . PRO A 1 107 ? 30.281 -8.438 -25.485 1.00 49.41 107 PRO A O 1
ATOM 858 N N . GLY A 1 108 ? 29.010 -6.608 -25.288 1.00 54.16 108 GLY A N 1
ATOM 859 C CA . GLY A 1 108 ? 28.041 -6.982 -26.311 1.00 54.16 108 GLY A CA 1
ATOM 860 C C . GLY A 1 108 ? 27.380 -5.745 -26.896 1.00 54.16 108 GLY A C 1
ATOM 861 O O . GLY A 1 108 ? 26.536 -5.144 -26.252 1.00 54.16 108 GLY A O 1
ATOM 862 N N . TYR A 1 109 ? 27.761 -5.428 -28.135 1.00 45.34 109 TYR A N 1
ATOM 863 C CA . TYR A 1 109 ? 27.337 -4.300 -28.979 1.00 45.34 109 TYR A CA 1
ATOM 864 C C . TYR A 1 109 ? 28.078 -2.970 -28.785 1.00 45.34 109 TYR A C 1
ATOM 866 O O . TYR A 1 109 ? 27.579 -1.991 -28.239 1.00 45.34 109 TYR A O 1
ATOM 874 N N . LEU A 1 110 ? 29.259 -2.903 -29.411 1.00 43.81 110 LEU A N 1
ATOM 875 C CA . LEU A 1 110 ? 29.768 -1.665 -30.002 1.00 43.81 110 LEU A CA 1
ATOM 876 C C . LEU A 1 110 ? 28.677 -1.045 -30.889 1.00 43.81 110 LEU A C 1
ATOM 878 O O . LEU A 1 110 ? 28.333 -1.589 -31.940 1.00 43.81 110 LEU A O 1
ATOM 882 N N . ARG A 1 111 ? 28.150 0.112 -30.481 1.00 46.81 111 ARG A N 1
ATOM 883 C CA . ARG A 1 111 ? 27.364 0.989 -31.350 1.00 46.81 111 ARG A CA 1
ATOM 884 C C . ARG A 1 111 ? 28.308 1.540 -32.421 1.00 46.81 111 ARG A C 1
ATOM 886 O O . ARG A 1 111 ? 29.021 2.509 -32.178 1.00 46.81 111 ARG A O 1
ATOM 893 N N . VAL A 1 112 ? 28.356 0.895 -33.587 1.00 42.88 112 VAL A N 1
ATOM 894 C CA . VAL A 1 112 ? 29.035 1.447 -34.766 1.00 42.88 112 VAL A CA 1
ATOM 895 C C . VAL A 1 112 ? 28.184 2.612 -35.260 1.00 42.88 112 VAL A C 1
ATOM 897 O O . VAL A 1 112 ? 27.101 2.414 -35.808 1.00 42.88 112 VAL A O 1
ATOM 900 N N . ILE A 1 113 ? 28.645 3.828 -34.985 1.00 47.19 113 ILE A N 1
ATOM 901 C CA . ILE A 1 113 ? 28.094 5.052 -35.561 1.00 47.19 113 ILE A CA 1
ATOM 902 C C . ILE A 1 113 ? 28.812 5.242 -36.902 1.00 47.19 113 ILE A C 1
ATOM 904 O O . ILE A 1 113 ? 30.037 5.367 -36.917 1.00 47.19 113 ILE A O 1
ATOM 908 N N . PHE A 1 114 ? 28.054 5.173 -37.999 1.00 52.22 114 PHE A N 1
ATOM 909 C CA . PHE A 1 114 ? 28.488 5.594 -39.335 1.00 52.22 114 PHE A CA 1
ATOM 910 C C . PHE A 1 114 ? 28.266 7.096 -39.513 1.00 52.22 114 PHE A C 1
ATOM 912 O O . PHE A 1 114 ? 27.278 7.607 -38.933 1.00 52.22 114 PHE A O 1
#

Secondary structure (DSSP, 8-state):
-HHHHHHHHT--SSTTHHHHHHHHHHHHHHHHHHHHTT-SS--SS--GGGHHHHHHHHHHHHHHHHHHTTS------HHHHGGGSSSGGGHHHHHTTSPP---TTS--------

Organism: NCBI:txid1377

InterPro domains:
  IPR021146 Phage gp6-like head-tail connector protein [PF05135] (1-96)